Protein AF-A0A9X9A4Y8-F1 (afdb_monomer_lite)

pLDDT: mean 94.68, std 3.43, range [79.44, 98.69]

Foldseek 3Di:
DLVVLVVLVVQLVVCVVVVHHSLVSADPAADEAEDEVQFDQPDDDDPCRVVVSVVVSCVVCVVVVVSLVVSVVRHPNYDYHDYPPDDPLVCCQPPVAPQKDWDQDPVRDTDIDGAEDEDPDPVQVSNVVVVYHYD

Radius of gyration: 18.0 Å; chains: 1; bounding box: 38×40×46 Å

Structure (mmCIF, N/CA/C/O backbone):
data_AF-A0A9X9A4Y8-F1
#
_entry.id   AF-A0A9X9A4Y8-F1
#
loop_
_atom_site.group_PDB
_atom_site.id
_atom_site.type_symbol
_atom_site.label_atom_id
_atom_site.label_alt_id
_atom_site.label_comp_id
_atom_site.label_asym_id
_atom_site.label_entity_id
_atom_site.label_seq_id
_atom_site.pdbx_PDB_ins_code
_atom_site.Cartn_x
_atom_site.Cartn_y
_atom_site.Cartn_z
_atom_site.occupancy
_atom_site.B_iso_or_equiv
_atom_site.auth_seq_id
_atom_site.auth_comp_id
_atom_site.auth_asym_id
_atom_site.auth_atom_id
_atom_site.pdbx_PDB_model_num
ATOM 1 N N . GLY A 1 1 ? 0.422 -7.797 1.173 1.00 82.69 1 GLY A N 1
ATOM 2 C CA . GLY A 1 1 ? -0.917 -7.651 1.783 1.00 82.69 1 GLY A CA 1
ATOM 3 C C . GLY A 1 1 ? -1.888 -8.820 1.616 1.00 82.69 1 GLY A C 1
ATOM 4 O O . GLY A 1 1 ? -2.859 -8.832 2.355 1.00 82.69 1 GLY A O 1
ATOM 5 N N . VAL A 1 2 ? -1.671 -9.816 0.735 1.00 88.81 2 VAL A N 1
ATOM 6 C CA . VAL A 1 2 ? -2.583 -10.988 0.650 1.00 88.81 2 VAL A CA 1
ATOM 7 C C . VAL A 1 2 ? -2.806 -11.674 2.014 1.00 88.81 2 VAL A C 1
ATOM 9 O O . VAL A 1 2 ? -3.968 -11.868 2.357 1.00 88.81 2 VAL A O 1
ATOM 12 N N . PRO A 1 3 ? -1.768 -11.961 2.833 1.00 92.06 3 PRO A N 1
ATOM 13 C CA . PRO A 1 3 ? -1.976 -12.562 4.155 1.00 92.06 3 PRO A CA 1
ATOM 14 C C . PRO A 1 3 ? -2.853 -11.710 5.081 1.00 92.06 3 PRO A C 1
ATOM 16 O O . PRO A 1 3 ? -3.788 -12.231 5.666 1.00 92.06 3 PRO A O 1
ATOM 19 N N . ALA A 1 4 ? -2.646 -10.390 5.119 1.00 91.75 4 ALA A N 1
ATOM 20 C CA . ALA A 1 4 ? -3.450 -9.492 5.951 1.00 91.75 4 ALA A CA 1
ATOM 21 C C . ALA A 1 4 ? -4.946 -9.508 5.573 1.00 91.75 4 ALA A C 1
ATOM 23 O O . ALA A 1 4 ? -5.814 -9.458 6.438 1.00 91.75 4 ALA A O 1
ATOM 24 N N . VAL A 1 5 ? -5.267 -9.623 4.279 1.00 92.88 5 VAL A N 1
ATOM 25 C CA . VAL A 1 5 ? -6.660 -9.757 3.820 1.00 92.88 5 VAL A CA 1
ATOM 26 C C . VAL A 1 5 ? -7.243 -11.124 4.204 1.00 92.88 5 VAL A C 1
ATOM 28 O O . VAL A 1 5 ? -8.412 -11.206 4.583 1.00 92.88 5 VAL A O 1
ATOM 31 N N . VAL A 1 6 ? -6.442 -12.194 4.143 1.00 95.06 6 VAL A N 1
ATOM 32 C CA . VAL A 1 6 ? -6.841 -13.522 4.642 1.00 95.06 6 VAL A CA 1
ATOM 33 C C . VAL A 1 6 ? -7.117 -13.476 6.146 1.00 95.06 6 VAL A C 1
ATOM 35 O O . VAL A 1 6 ? -8.109 -14.053 6.593 1.00 95.06 6 VAL A O 1
ATOM 38 N N . ASP A 1 7 ? -6.306 -12.752 6.916 1.00 95.94 7 ASP A N 1
ATOM 39 C CA . ASP A 1 7 ? -6.507 -12.578 8.355 1.00 95.94 7 ASP A CA 1
ATOM 40 C C . ASP A 1 7 ? -7.815 -11.833 8.644 1.00 95.94 7 ASP A C 1
ATOM 42 O O . ASP A 1 7 ? -8.613 -12.300 9.453 1.00 95.94 7 ASP A O 1
ATOM 46 N N . LEU A 1 8 ? -8.112 -10.742 7.925 1.00 94.50 8 LEU A N 1
ATOM 47 C CA . LEU A 1 8 ? -9.391 -10.029 8.055 1.00 94.50 8 LEU A CA 1
ATOM 48 C C . LEU A 1 8 ? -10.593 -10.923 7.716 1.00 94.50 8 LEU A C 1
ATOM 50 O O . LEU A 1 8 ? -11.585 -10.935 8.446 1.00 94.50 8 LEU A O 1
ATOM 54 N N . ALA A 1 9 ? -10.508 -11.707 6.638 1.00 95.44 9 ALA A N 1
ATOM 55 C CA . ALA A 1 9 ? -11.557 -12.657 6.271 1.00 95.44 9 ALA A CA 1
ATOM 56 C C . ALA A 1 9 ? -11.745 -13.746 7.347 1.00 95.44 9 ALA A C 1
ATOM 58 O O . ALA A 1 9 ? -12.874 -14.115 7.680 1.00 95.44 9 ALA A O 1
ATOM 59 N N . SER A 1 10 ? -10.646 -14.219 7.936 1.00 97.06 10 SER A N 1
ATOM 60 C CA . SER A 1 10 ? -10.657 -15.213 9.015 1.00 97.06 10 SER A CA 1
ATOM 61 C C . SER A 1 10 ? -11.238 -14.640 10.310 1.00 97.06 10 SER A C 1
ATOM 63 O O . SER A 1 10 ? -12.036 -15.303 10.972 1.00 97.06 10 SER A O 1
ATOM 65 N N . LEU A 1 11 ? -10.918 -13.387 10.641 1.00 97.38 11 LEU A N 1
ATOM 66 C CA . LEU A 1 11 ? -11.486 -12.666 11.780 1.00 97.38 11 LEU A CA 1
ATOM 67 C C . LEU A 1 11 ? -12.993 -12.442 11.615 1.00 97.38 11 LEU A C 1
ATOM 69 O O . LEU A 1 11 ? -13.738 -12.654 12.569 1.00 97.38 11 LEU A O 1
ATOM 73 N N . ARG A 1 12 ? -13.469 -12.108 10.406 1.00 97.56 12 ARG A N 1
ATOM 74 C CA . ARG A 1 12 ? -14.912 -12.046 10.103 1.00 97.56 12 ARG A CA 1
ATOM 75 C C . ARG A 1 12 ? -15.608 -13.373 10.376 1.00 97.56 12 ARG A C 1
ATOM 77 O O . ARG A 1 12 ? -16.665 -13.402 11.005 1.00 97.56 12 ARG A O 1
ATOM 84 N N . LYS A 1 13 ? -15.002 -14.479 9.939 1.00 97.31 13 LYS A N 1
ATOM 85 C CA . LYS A 1 13 ? -15.531 -15.822 10.191 1.00 97.31 13 LYS A CA 1
ATOM 86 C C . LYS A 1 13 ? -15.575 -16.139 11.690 1.00 97.31 13 LYS A C 1
ATOM 88 O O . LYS A 1 13 ? -16.616 -16.568 12.177 1.00 97.31 13 LYS A O 1
ATOM 93 N N . ALA A 1 14 ? -14.496 -15.866 12.421 1.00 98.06 14 ALA A N 1
ATOM 94 C CA . ALA A 1 14 ? -14.448 -16.070 13.868 1.00 98.06 14 ALA A CA 1
ATOM 95 C C . ALA A 1 14 ? -15.505 -15.227 14.608 1.00 98.06 14 ALA A C 1
ATOM 97 O O . ALA A 1 14 ? -16.187 -15.739 15.493 1.00 98.06 14 ALA A O 1
ATOM 98 N N . MET A 1 15 ? -15.701 -13.967 14.203 1.00 97.81 15 MET A N 1
ATOM 99 C CA . MET A 1 15 ? -16.731 -13.086 14.763 1.00 97.81 15 MET A CA 1
ATOM 100 C C . MET A 1 15 ? -18.140 -13.665 14.568 1.00 97.81 15 MET A C 1
ATOM 102 O O . MET A 1 15 ? -18.931 -13.683 15.513 1.00 97.81 15 MET A O 1
ATOM 106 N N . ALA A 1 16 ? -18.429 -14.192 13.372 1.00 97.69 16 ALA A N 1
ATOM 107 C CA . ALA A 1 16 ? -19.694 -14.862 13.072 1.00 97.69 16 ALA A CA 1
ATOM 108 C C . ALA A 1 16 ? -19.900 -16.118 13.934 1.00 97.69 16 ALA A C 1
ATOM 110 O O . ALA A 1 16 ? -20.982 -16.325 14.481 1.00 97.69 16 ALA A O 1
ATOM 111 N N . ASP A 1 17 ? -18.862 -16.946 14.080 1.00 98.06 17 ASP A N 1
ATOM 112 C CA . ASP A 1 17 ? -18.920 -18.196 14.853 1.00 98.06 17 ASP A CA 1
ATOM 113 C C . ASP A 1 17 ? -19.156 -17.952 16.349 1.00 98.06 17 ASP A C 1
ATOM 115 O O . ASP A 1 17 ? -19.750 -18.783 17.034 1.00 98.06 17 ASP A O 1
ATOM 119 N N . MET A 1 18 ? -18.751 -16.782 16.845 1.00 97.56 18 MET A N 1
ATOM 120 C CA . MET A 1 18 ? -19.022 -16.322 18.207 1.00 97.56 18 MET A CA 1
ATOM 121 C C . MET A 1 18 ? -20.390 -15.627 18.360 1.00 97.56 18 MET A C 1
ATOM 123 O O . MET A 1 18 ? -20.708 -15.143 19.446 1.00 97.56 18 MET A O 1
ATOM 127 N N . GLY A 1 19 ? -21.209 -15.575 17.302 1.00 97.75 19 GLY A N 1
ATOM 128 C CA . GLY A 1 19 ? -22.536 -14.949 17.305 1.00 97.75 19 GLY A CA 1
ATOM 129 C C . GLY A 1 19 ? -22.516 -13.419 17.237 1.00 97.75 19 GLY A C 1
ATOM 130 O O . GLY A 1 19 ? -23.512 -12.777 17.568 1.00 97.75 19 GLY A O 1
ATOM 131 N N . GLY A 1 20 ? -21.386 -12.829 16.850 1.00 97.50 20 GLY A N 1
ATOM 132 C CA . GLY A 1 20 ? -21.251 -11.393 16.656 1.00 97.50 20 GLY A CA 1
ATOM 133 C C . GLY A 1 20 ? -21.460 -10.947 15.214 1.00 97.50 20 GLY A C 1
ATOM 134 O O . GLY A 1 20 ? -21.728 -11.749 14.324 1.00 97.50 20 GLY A O 1
ATOM 135 N N . ASP A 1 21 ? -21.313 -9.642 15.001 1.00 97.12 21 ASP A N 1
ATOM 136 C CA . ASP A 1 21 ? -21.457 -8.993 13.699 1.00 97.12 21 ASP A CA 1
ATOM 137 C C . ASP A 1 21 ? -20.108 -8.950 12.950 1.00 97.12 21 ASP A C 1
ATOM 139 O O . ASP A 1 21 ? -19.207 -8.226 13.391 1.00 97.12 21 ASP A O 1
ATOM 143 N N . PRO A 1 22 ? -19.936 -9.704 11.845 1.00 96.25 22 PRO A N 1
ATOM 144 C CA . PRO A 1 22 ? -18.693 -9.733 11.076 1.00 96.25 22 PRO A CA 1
ATOM 145 C C . PRO A 1 22 ? -18.343 -8.393 10.434 1.00 96.25 22 PRO A C 1
ATOM 147 O O . PRO A 1 22 ? -17.162 -8.121 10.228 1.00 96.25 22 PRO A O 1
ATOM 150 N N . ASP A 1 23 ? -19.331 -7.545 10.146 1.00 94.31 23 ASP A N 1
ATOM 151 C CA . ASP A 1 23 ? -19.095 -6.275 9.456 1.00 94.31 23 ASP A CA 1
ATOM 152 C C . ASP A 1 23 ? -18.341 -5.278 10.348 1.00 94.31 23 ASP A C 1
ATOM 154 O O . ASP A 1 23 ? -17.681 -4.367 9.850 1.00 94.31 23 ASP A O 1
ATOM 158 N N . LYS A 1 24 ? -18.303 -5.522 11.667 1.00 94.88 24 LYS A N 1
ATOM 159 C CA . LYS A 1 24 ? -17.420 -4.802 12.598 1.00 94.88 24 LYS A CA 1
ATOM 160 C C . LYS A 1 24 ? -15.935 -5.057 12.357 1.00 94.88 24 LYS A C 1
ATOM 162 O O . LYS A 1 24 ? -15.108 -4.275 12.817 1.00 94.88 24 LYS A O 1
ATOM 167 N N . ILE A 1 25 ? -15.574 -6.138 11.667 1.00 96.44 25 ILE A N 1
ATOM 168 C CA . ILE A 1 25 ? -14.196 -6.376 11.241 1.00 96.44 25 ILE A CA 1
ATOM 169 C C . ILE A 1 25 ? -13.994 -5.642 9.915 1.00 96.44 25 ILE A C 1
ATOM 171 O O . ILE A 1 25 ? -14.224 -6.186 8.828 1.00 96.44 25 ILE A O 1
ATOM 175 N N . ASN A 1 26 ? -13.580 -4.383 10.020 1.00 95.12 26 ASN A N 1
ATOM 176 C CA . ASN A 1 26 ? -13.288 -3.509 8.893 1.00 95.12 26 ASN A CA 1
ATOM 177 C C . ASN A 1 26 ? -12.123 -2.561 9.233 1.00 95.12 26 ASN A C 1
ATOM 179 O O . ASN A 1 26 ? -11.978 -2.192 10.398 1.00 95.12 26 ASN A O 1
ATOM 183 N N . PRO A 1 27 ? -11.299 -2.137 8.257 1.00 93.88 27 PRO A N 1
ATOM 184 C CA . PRO A 1 27 ? -10.356 -1.044 8.474 1.00 93.88 27 PRO A CA 1
ATOM 185 C C . PRO A 1 27 ? -11.054 0.243 8.946 1.00 93.88 27 PRO A C 1
ATOM 187 O O . PRO A 1 27 ? -11.961 0.756 8.286 1.00 93.88 27 PRO A O 1
ATOM 190 N N . GLU A 1 28 ? -10.621 0.781 10.087 1.00 91.75 28 GLU A N 1
ATOM 191 C CA . GLU A 1 28 ? -11.123 2.069 10.596 1.00 91.75 28 GLU A CA 1
ATOM 192 C C . GLU A 1 28 ? -10.541 3.264 9.832 1.00 91.75 28 GLU A C 1
ATOM 194 O O . GLU A 1 28 ? -11.187 4.300 9.702 1.00 91.75 28 GLU A O 1
ATOM 199 N N . ILE A 1 29 ? -9.327 3.101 9.305 1.00 90.88 29 ILE A N 1
ATOM 200 C CA . ILE A 1 29 ? -8.613 4.098 8.506 1.00 90.88 29 ILE A CA 1
ATOM 201 C C . ILE A 1 29 ? -8.439 3.603 7.072 1.00 90.88 29 ILE A C 1
ATOM 203 O O . ILE A 1 29 ? -8.548 2.405 6.800 1.00 90.88 29 ILE A O 1
ATOM 207 N N . THR A 1 30 ? -8.133 4.526 6.162 1.00 91.81 30 THR A N 1
ATOM 208 C CA . THR A 1 30 ? -7.802 4.198 4.772 1.00 91.81 30 THR A CA 1
ATOM 209 C C . THR A 1 30 ? -6.609 3.250 4.700 1.00 91.81 30 THR A C 1
ATOM 211 O O . THR A 1 30 ? -5.565 3.496 5.301 1.00 91.81 30 THR A O 1
ATOM 214 N N . VAL A 1 31 ? -6.762 2.176 3.931 1.00 94.88 31 VAL A N 1
ATOM 215 C CA . VAL A 1 31 ? -5.726 1.196 3.620 1.00 94.88 31 VAL A CA 1
ATOM 216 C C . VAL A 1 31 ? -5.528 1.155 2.114 1.00 94.88 31 VAL A C 1
ATOM 218 O O . VAL A 1 31 ? -6.439 0.807 1.361 1.00 94.88 31 VAL A O 1
ATOM 221 N N . ASP A 1 32 ? -4.304 1.451 1.695 1.00 94.94 32 ASP A N 1
ATOM 222 C CA . ASP A 1 32 ? -3.873 1.367 0.308 1.00 94.94 32 ASP A CA 1
ATOM 223 C C . ASP A 1 32 ? -2.984 0.141 0.098 1.00 94.94 32 ASP A C 1
ATOM 225 O O . ASP A 1 32 ? -1.897 0.024 0.662 1.00 94.94 32 ASP A O 1
ATOM 229 N N . LEU A 1 33 ? -3.443 -0.790 -0.737 1.00 94.75 33 LEU A N 1
ATOM 230 C CA . LEU A 1 33 ? -2.670 -1.950 -1.156 1.00 94.75 33 LEU A CA 1
ATOM 231 C C . LEU A 1 33 ? -2.160 -1.753 -2.584 1.00 94.75 33 LEU A C 1
ATOM 233 O O . LEU A 1 33 ? -2.943 -1.783 -3.528 1.00 94.75 33 LEU A O 1
ATOM 237 N N . VAL A 1 34 ? -0.846 -1.647 -2.764 1.00 94.62 34 VAL A N 1
ATOM 238 C CA . VAL A 1 34 ? -0.228 -1.633 -4.097 1.00 94.62 34 VAL A CA 1
ATOM 239 C C . VAL A 1 34 ? 0.244 -3.034 -4.478 1.00 94.62 34 VAL A C 1
ATOM 241 O O . VAL A 1 34 ? 0.879 -3.723 -3.681 1.00 94.62 34 VAL A O 1
ATOM 244 N N . ILE A 1 35 ? -0.105 -3.476 -5.687 1.00 92.75 35 ILE A N 1
ATOM 245 C CA . ILE A 1 35 ? 0.325 -4.762 -6.242 1.00 92.75 35 ILE A CA 1
ATOM 246 C C . ILE A 1 35 ? 1.558 -4.534 -7.123 1.00 92.75 35 ILE A C 1
ATOM 248 O O . ILE A 1 35 ? 1.440 -4.124 -8.273 1.00 92.75 35 ILE A O 1
ATOM 252 N N . ASP A 1 36 ? 2.738 -4.823 -6.590 1.00 92.12 36 ASP A N 1
ATOM 253 C CA . ASP A 1 36 ? 4.026 -4.551 -7.245 1.00 92.12 36 ASP A CA 1
ATOM 254 C C . ASP A 1 36 ? 5.040 -5.707 -7.150 1.00 92.12 36 ASP A C 1
ATOM 256 O O . ASP A 1 36 ? 5.908 -5.836 -8.007 1.00 92.12 36 ASP A O 1
ATOM 260 N N . HIS A 1 37 ? 4.899 -6.603 -6.170 1.00 90.56 37 HIS A N 1
ATOM 261 C CA . HIS A 1 37 ? 5.799 -7.746 -5.932 1.00 90.56 37 HIS A CA 1
ATOM 262 C C . HIS A 1 37 ? 5.451 -9.012 -6.733 1.00 90.56 37 HIS A C 1
ATOM 264 O O . HIS A 1 37 ? 5.827 -10.123 -6.354 1.00 90.56 37 HIS A O 1
ATOM 270 N N . SER A 1 38 ? 4.660 -8.879 -7.791 1.00 87.19 38 SER A N 1
ATOM 271 C CA . SER A 1 38 ? 4.085 -10.026 -8.493 1.00 87.19 38 SER A CA 1
ATOM 272 C C . SER A 1 38 ? 4.705 -10.220 -9.878 1.00 87.19 38 SER A C 1
ATOM 274 O O . SER A 1 38 ? 5.147 -11.329 -10.184 1.00 87.19 38 SER A O 1
ATOM 276 N N . VAL A 1 39 ? 4.851 -9.126 -10.639 1.00 90.25 39 VAL A N 1
ATOM 277 C CA . VAL A 1 39 ? 5.440 -9.095 -11.988 1.00 90.25 39 VAL A CA 1
ATOM 278 C C . VAL A 1 39 ? 6.875 -9.630 -11.986 1.00 90.25 39 VAL A C 1
ATOM 280 O O . VAL A 1 39 ? 7.717 -9.210 -11.193 1.00 90.25 39 VAL A O 1
ATOM 283 N N . GLN A 1 40 ? 7.177 -10.511 -12.940 1.00 93.62 40 GLN A N 1
ATOM 284 C CA . GLN A 1 40 ? 8.515 -11.057 -13.179 1.00 93.62 40 GLN A CA 1
ATOM 285 C C . GLN A 1 40 ? 9.045 -10.636 -14.552 1.00 93.62 40 GLN A C 1
ATOM 287 O O . GLN A 1 40 ? 8.287 -10.313 -15.467 1.00 93.62 40 GLN A O 1
ATOM 292 N N . VAL A 1 41 ? 10.370 -10.642 -14.704 1.00 94.88 41 VAL A N 1
ATOM 293 C CA . VAL A 1 41 ? 11.034 -10.338 -15.977 1.00 94.88 41 VAL A CA 1
ATOM 294 C C . VAL A 1 41 ? 11.276 -11.639 -16.747 1.00 94.88 41 VAL A C 1
ATOM 296 O O . VAL A 1 41 ? 12.388 -12.160 -16.769 1.00 94.88 41 VAL A O 1
ATOM 299 N N . ASP A 1 42 ? 10.229 -12.184 -17.371 1.00 96.56 42 ASP A N 1
ATOM 300 C CA . ASP A 1 42 ? 10.332 -13.378 -18.227 1.00 96.56 42 ASP A CA 1
ATOM 301 C C . ASP A 1 42 ? 10.881 -13.049 -19.628 1.00 96.56 42 ASP A C 1
ATOM 303 O O . ASP A 1 42 ? 11.541 -13.869 -20.268 1.00 96.56 42 ASP A O 1
ATOM 307 N N . ARG A 1 43 ? 10.625 -11.829 -20.111 1.00 96.88 43 ARG A N 1
ATOM 308 C CA . ARG A 1 43 ? 11.166 -11.266 -21.352 1.00 96.88 43 ARG A CA 1
ATOM 309 C C . ARG A 1 43 ? 11.722 -9.867 -21.098 1.00 96.88 43 ARG A C 1
ATOM 311 O O . ARG A 1 43 ? 11.131 -9.076 -20.368 1.00 96.88 43 ARG A O 1
ATOM 318 N N . ALA A 1 44 ? 12.843 -9.547 -21.741 1.00 97.19 44 ALA A N 1
ATOM 319 C CA . ALA A 1 44 ? 13.493 -8.239 -21.678 1.00 97.19 44 ALA A CA 1
ATOM 320 C C . ALA A 1 44 ? 14.042 -7.826 -23.055 1.00 97.19 44 ALA A C 1
ATOM 322 O O . ALA A 1 44 ? 14.200 -8.663 -23.943 1.00 97.19 44 ALA A O 1
ATOM 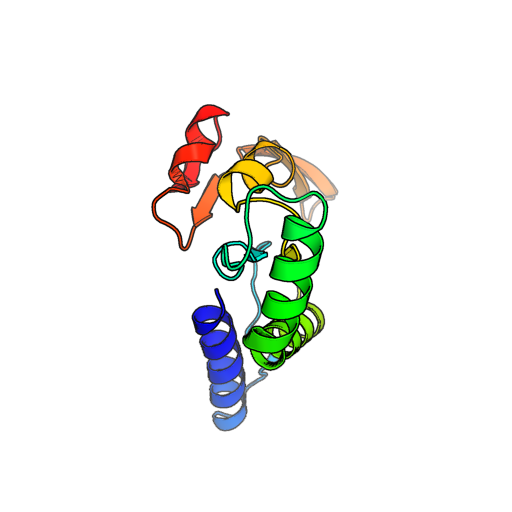323 N N . GLY A 1 45 ? 14.327 -6.532 -23.237 1.00 97.12 45 GLY A N 1
ATOM 324 C CA . GLY A 1 45 ? 15.041 -6.013 -24.415 1.00 97.12 45 GLY A CA 1
ATOM 325 C C . GLY A 1 45 ? 14.270 -6.043 -25.742 1.00 97.12 45 GLY A C 1
ATOM 326 O O . GLY A 1 45 ? 14.873 -5.871 -26.796 1.00 97.12 45 GLY A O 1
ATOM 327 N N . THR A 1 46 ? 12.956 -6.261 -25.712 1.00 97.00 46 THR A N 1
ATOM 328 C CA . THR A 1 46 ? 12.080 -6.311 -26.894 1.00 97.00 46 THR A CA 1
ATOM 329 C C . THR A 1 46 ? 10.883 -5.384 -26.705 1.00 97.00 46 THR A C 1
ATOM 331 O O . THR A 1 46 ? 10.479 -5.110 -25.574 1.00 97.00 46 THR A O 1
ATOM 334 N N . ALA A 1 47 ? 10.318 -4.879 -27.805 1.00 97.12 47 ALA A N 1
ATOM 335 C CA . ALA A 1 47 ? 9.213 -3.918 -27.757 1.00 97.12 47 ALA A CA 1
ATOM 336 C C . ALA A 1 47 ? 7.943 -4.493 -27.098 1.00 97.12 47 ALA A C 1
ATOM 338 O O . ALA A 1 47 ? 7.156 -3.751 -26.519 1.00 97.12 47 ALA A O 1
ATOM 339 N N . ASP A 1 48 ? 7.758 -5.811 -27.153 1.00 97.06 48 ASP A N 1
ATOM 340 C CA . ASP A 1 48 ? 6.623 -6.536 -26.581 1.00 97.06 48 ASP A CA 1
ATOM 341 C C . ASP A 1 48 ? 6.892 -7.096 -25.172 1.00 97.06 48 ASP A C 1
ATOM 343 O O . ASP A 1 48 ? 6.005 -7.717 -24.586 1.00 97.06 48 ASP A O 1
ATOM 347 N N . ALA A 1 49 ? 8.081 -6.866 -24.595 1.00 96.62 49 ALA A N 1
ATOM 348 C CA . ALA A 1 49 ? 8.481 -7.430 -23.303 1.00 96.62 49 ALA A CA 1
ATOM 349 C C . ALA A 1 49 ? 7.494 -7.108 -22.169 1.00 96.62 49 ALA A C 1
ATOM 351 O O . ALA A 1 49 ? 7.107 -8.004 -21.422 1.00 96.62 49 ALA A O 1
ATOM 352 N N . LEU A 1 50 ? 7.049 -5.849 -22.066 1.00 93.31 50 LEU A N 1
ATOM 353 C CA . LEU A 1 50 ? 6.093 -5.431 -21.038 1.00 93.31 50 LEU A CA 1
ATOM 354 C C . LEU A 1 50 ? 4.763 -6.179 -21.178 1.00 93.31 50 LEU A C 1
ATOM 356 O O . LEU A 1 50 ? 4.285 -6.766 -20.213 1.00 93.31 50 LEU A O 1
ATOM 360 N N . ALA A 1 51 ? 4.185 -6.192 -22.382 1.00 94.56 51 ALA A N 1
ATOM 361 C CA . ALA A 1 51 ? 2.910 -6.858 -22.634 1.00 94.56 51 ALA A CA 1
ATOM 362 C C . ALA A 1 51 ? 2.994 -8.367 -22.352 1.00 94.56 51 ALA A C 1
ATOM 364 O O . ALA A 1 51 ? 2.094 -8.927 -21.730 1.00 94.56 51 ALA A O 1
ATOM 365 N N . PHE A 1 52 ? 4.097 -9.007 -22.753 1.00 96.38 52 PHE A N 1
ATOM 366 C CA . PHE A 1 52 ? 4.342 -10.424 -22.496 1.00 96.38 52 PHE A CA 1
ATOM 367 C C . PHE A 1 52 ? 4.426 -10.739 -20.996 1.00 96.38 52 PHE A C 1
ATOM 369 O O . PHE A 1 52 ? 3.736 -11.640 -20.519 1.00 96.38 52 PHE A O 1
ATOM 376 N N . ASN A 1 53 ? 5.238 -9.986 -20.247 1.00 95.69 53 ASN A N 1
ATOM 377 C CA . ASN A 1 53 ? 5.396 -10.190 -18.805 1.00 95.69 53 ASN A CA 1
ATOM 378 C C . ASN A 1 53 ? 4.074 -9.954 -18.066 1.00 95.69 53 ASN A C 1
ATOM 380 O O . ASN A 1 53 ? 3.747 -10.695 -17.145 1.00 95.69 53 ASN A O 1
ATOM 384 N N . MET A 1 54 ? 3.279 -8.975 -18.507 1.00 92.88 54 MET A N 1
ATOM 385 C CA . MET A 1 54 ? 1.974 -8.685 -17.917 1.00 92.88 54 MET A CA 1
ATOM 386 C C . MET A 1 54 ? 0.934 -9.773 -18.174 1.00 92.88 54 MET A C 1
ATOM 388 O O . MET A 1 54 ? 0.229 -10.164 -17.247 1.00 92.88 54 MET A O 1
ATOM 392 N N . ASP A 1 55 ? 0.838 -10.297 -19.396 1.00 94.06 55 ASP A N 1
ATOM 393 C CA . ASP A 1 55 ? -0.069 -11.412 -19.696 1.00 94.06 55 ASP A CA 1
ATOM 394 C C . ASP A 1 55 ? 0.270 -12.648 -18.848 1.00 94.06 55 ASP A C 1
ATOM 396 O O . ASP A 1 55 ? -0.610 -13.295 -18.273 1.00 94.06 55 ASP A O 1
ATOM 400 N N . LEU A 1 56 ? 1.562 -12.948 -18.709 1.00 95.25 56 LEU A N 1
ATOM 401 C CA . LEU A 1 56 ? 2.022 -14.076 -17.910 1.00 95.25 56 LEU A CA 1
ATOM 402 C C . LEU A 1 56 ? 1.802 -13.856 -16.408 1.00 95.25 56 LEU A C 1
ATOM 404 O O . LEU A 1 56 ? 1.424 -14.788 -15.697 1.00 95.25 56 LEU A O 1
ATOM 408 N N . GLU A 1 57 ? 1.975 -12.623 -15.941 1.00 93.75 57 GLU A N 1
ATOM 409 C CA . GLU A 1 57 ? 1.692 -12.213 -14.573 1.00 93.75 57 GLU A CA 1
ATOM 410 C C . GLU A 1 57 ? 0.220 -12.430 -14.198 1.00 93.75 57 GLU A C 1
ATOM 412 O O . GLU A 1 57 ? -0.084 -13.083 -13.195 1.00 93.75 57 GLU A O 1
ATOM 417 N N . PHE A 1 58 ? -0.704 -11.965 -15.043 1.00 91.31 58 PHE A N 1
ATOM 418 C CA . PHE A 1 58 ? -2.138 -12.176 -14.837 1.00 91.31 58 PHE A CA 1
ATOM 419 C C . PHE A 1 58 ? -2.511 -13.659 -14.820 1.00 91.31 58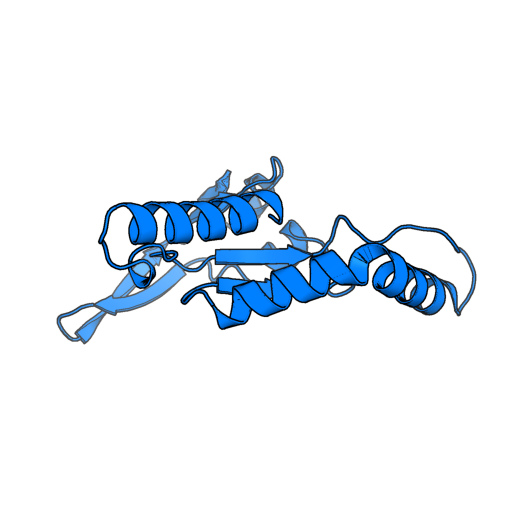 PHE A C 1
ATOM 421 O O . PHE A 1 58 ? -3.299 -14.076 -13.971 1.00 91.31 58 PHE A O 1
ATOM 428 N N . LYS A 1 59 ? -1.919 -14.471 -15.704 1.00 93.88 59 LYS A N 1
ATOM 429 C CA . LYS A 1 59 ? -2.145 -15.926 -15.729 1.00 93.88 59 LYS A CA 1
ATOM 430 C C . LYS A 1 59 ? -1.647 -16.620 -14.461 1.00 93.88 59 LYS A C 1
ATOM 432 O O . LYS A 1 59 ? -2.300 -17.539 -13.977 1.00 93.88 59 LYS A O 1
ATOM 437 N N . ARG A 1 60 ? -0.500 -16.203 -13.918 1.00 95.19 60 ARG A N 1
ATOM 438 C CA . ARG A 1 60 ? 0.111 -16.818 -12.725 1.00 95.19 60 ARG A CA 1
ATOM 439 C C . ARG A 1 60 ? -0.581 -16.423 -11.423 1.00 95.19 60 ARG A C 1
ATOM 441 O O . ARG A 1 60 ? -0.622 -17.228 -10.497 1.00 95.19 60 ARG A O 1
ATOM 448 N N . ASN A 1 61 ? -1.106 -15.202 -11.341 1.00 94.19 61 ASN A N 1
ATOM 449 C CA . ASN A 1 61 ? -1.637 -14.630 -10.102 1.00 94.19 61 ASN A CA 1
ATOM 450 C C . ASN A 1 61 ? -3.160 -14.396 -10.133 1.00 94.19 61 ASN A C 1
ATOM 452 O O . ASN A 1 61 ? -3.687 -13.678 -9.283 1.00 94.19 61 ASN A O 1
ATOM 456 N N . GLU A 1 62 ? -3.883 -15.035 -11.061 1.00 92.44 62 GLU A N 1
ATOM 457 C CA . GLU A 1 62 ? -5.328 -14.850 -11.259 1.00 92.44 62 GLU A CA 1
ATOM 458 C C . GLU A 1 62 ? -6.140 -15.002 -9.960 1.00 92.44 62 GLU A C 1
ATOM 460 O O . GLU A 1 62 ? -6.964 -14.146 -9.633 1.00 92.44 62 GLU A O 1
ATOM 465 N N . GLU A 1 63 ? -5.895 -16.066 -9.188 1.00 94.31 63 GLU A N 1
ATOM 466 C CA . GLU A 1 63 ? -6.598 -16.322 -7.924 1.00 94.31 63 GLU A CA 1
ATOM 467 C C . GLU A 1 63 ? -6.350 -15.207 -6.901 1.00 94.31 63 GLU A C 1
ATOM 469 O O . GLU A 1 63 ? -7.288 -14.700 -6.284 1.00 94.31 63 GLU A O 1
ATOM 474 N N . ARG A 1 64 ? -5.095 -14.760 -6.774 1.00 92.81 64 ARG A N 1
ATOM 475 C CA . ARG A 1 64 ? -4.725 -13.669 -5.866 1.00 92.81 64 ARG A CA 1
ATOM 476 C C . ARG A 1 64 ? -5.415 -12.369 -6.268 1.00 92.81 64 ARG A C 1
ATOM 478 O O . ARG A 1 64 ? -5.911 -11.659 -5.402 1.00 92.81 64 ARG A O 1
ATOM 485 N N . 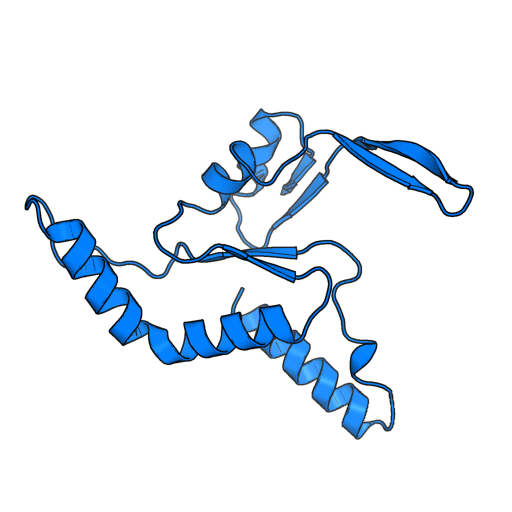TYR A 1 65 ? -5.505 -12.070 -7.561 1.00 91.62 65 TYR A N 1
ATOM 486 C CA . TYR A 1 65 ? -6.178 -10.864 -8.050 1.00 91.62 65 TYR A CA 1
ATOM 487 C C . TYR A 1 65 ? -7.689 -10.918 -7.874 1.00 91.62 65 TYR A C 1
ATOM 489 O O . TYR A 1 65 ? -8.286 -9.925 -7.459 1.00 91.62 65 TYR A O 1
ATOM 497 N N . LYS A 1 66 ? -8.309 -12.082 -8.088 1.00 92.94 66 LYS A N 1
ATOM 498 C CA . LYS A 1 66 ? -9.720 -12.300 -7.747 1.00 92.94 66 LYS A CA 1
ATOM 499 C C . LYS A 1 66 ? -9.968 -12.080 -6.255 1.00 92.94 66 LYS A C 1
ATOM 501 O O . LYS A 1 66 ? -10.924 -11.394 -5.900 1.00 92.94 66 LYS A O 1
ATOM 506 N N . PHE A 1 67 ? -9.088 -12.592 -5.396 1.00 94.06 67 PHE A N 1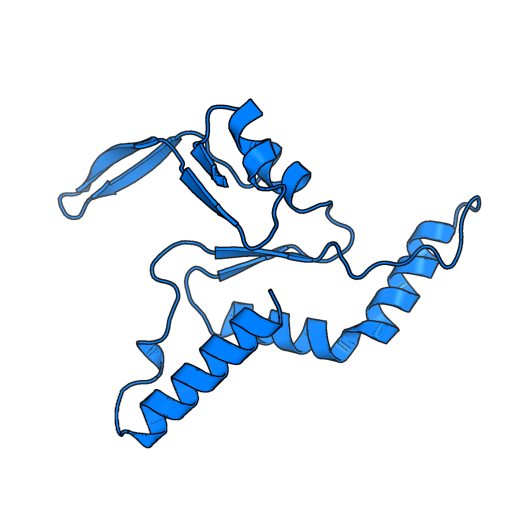
ATOM 507 C CA . PHE A 1 67 ? -9.193 -12.428 -3.948 1.00 94.06 67 PHE A CA 1
ATOM 508 C C . PHE A 1 67 ? -9.031 -10.967 -3.499 1.00 94.06 67 PHE A C 1
ATOM 510 O O . PHE A 1 67 ? -9.848 -10.463 -2.733 1.00 94.06 67 PHE A O 1
ATOM 517 N N . LEU A 1 68 ? -8.041 -10.243 -4.026 1.00 92.44 68 LEU A N 1
ATOM 518 C CA . LEU A 1 68 ? -7.853 -8.819 -3.721 1.00 92.44 68 LEU A CA 1
ATOM 519 C C . LEU A 1 68 ? -8.990 -7.948 -4.282 1.00 92.44 68 LEU A C 1
ATOM 521 O O . LEU A 1 68 ? -9.429 -7.006 -3.627 1.00 92.44 68 LEU A O 1
ATOM 525 N N . SER A 1 69 ? -9.529 -8.296 -5.456 1.00 91.88 69 SER A N 1
ATOM 526 C CA . SER A 1 69 ? -10.707 -7.628 -6.024 1.00 91.88 69 SER A CA 1
ATOM 527 C C . SER A 1 69 ? -11.965 -7.862 -5.184 1.00 91.88 69 SER A C 1
ATOM 529 O O . SER A 1 69 ? -12.776 -6.950 -5.022 1.00 91.88 69 SER A O 1
ATOM 531 N N . TRP A 1 70 ? -12.134 -9.067 -4.630 1.00 94.62 70 TRP A N 1
ATOM 532 C CA . TRP A 1 70 ? -13.185 -9.347 -3.653 1.00 94.62 70 TRP A CA 1
ATOM 533 C C . TRP A 1 70 ? -13.009 -8.492 -2.394 1.00 94.62 70 TRP A C 1
ATOM 535 O O . TRP A 1 70 ? -13.977 -7.878 -1.949 1.00 94.62 70 TRP A O 1
ATOM 545 N N . ALA A 1 71 ? -11.787 -8.387 -1.866 1.00 93.38 71 ALA A N 1
ATOM 546 C CA . ALA A 1 71 ? -11.503 -7.611 -0.662 1.00 93.38 71 ALA A CA 1
ATOM 547 C C . ALA A 1 71 ? -11.863 -6.131 -0.830 1.00 93.38 71 ALA A C 1
ATOM 549 O O . ALA A 1 71 ? -12.559 -5.574 0.012 1.00 93.38 71 ALA A O 1
ATOM 550 N N . GLN A 1 72 ? -11.506 -5.528 -1.966 1.00 92.12 72 GLN A N 1
ATOM 551 C CA . GLN A 1 72 ? -11.857 -4.139 -2.271 1.00 92.12 72 GLN A CA 1
ATOM 552 C C . GLN A 1 72 ? -13.367 -3.876 -2.339 1.00 92.12 72 GLN A C 1
ATOM 554 O O . GLN A 1 72 ? -13.803 -2.750 -2.139 1.00 92.12 72 GLN A O 1
ATOM 559 N N . LYS A 1 73 ? -14.180 -4.902 -2.611 1.00 93.38 73 LYS A N 1
ATOM 560 C CA . LYS A 1 73 ? -15.648 -4.803 -2.585 1.00 93.38 73 LYS A CA 1
ATOM 561 C C . LYS A 1 73 ? -16.250 -5.142 -1.222 1.00 93.38 73 LYS A C 1
ATOM 563 O O . LYS A 1 73 ? -17.436 -4.910 -1.025 1.00 93.38 73 LYS A O 1
ATOM 568 N N . SER A 1 74 ? -15.468 -5.758 -0.338 1.00 93.75 74 SER A N 1
ATOM 569 C CA . SER A 1 74 ? -15.946 -6.345 0.919 1.00 93.75 74 SER A CA 1
ATOM 570 C C . SER A 1 74 ? -15.562 -5.530 2.149 1.00 93.75 74 SER A C 1
ATOM 572 O O . SER A 1 74 ? -16.182 -5.713 3.197 1.00 93.75 74 SER A O 1
ATOM 574 N N . PHE A 1 75 ? -14.544 -4.675 2.044 1.00 94.12 75 PHE A N 1
ATOM 575 C CA . PHE A 1 75 ? -14.077 -3.811 3.122 1.00 94.12 75 PHE A CA 1
ATOM 576 C C . PHE A 1 75 ? -14.222 -2.341 2.730 1.00 94.12 75 PHE A C 1
ATOM 578 O O . PHE A 1 75 ? -13.782 -1.939 1.651 1.00 94.12 75 PHE A O 1
ATOM 585 N N . ASP A 1 76 ? -14.783 -1.540 3.631 1.00 94.00 76 ASP A N 1
ATOM 586 C CA . ASP A 1 76 ? -14.750 -0.085 3.514 1.00 94.00 76 ASP A CA 1
ATOM 587 C C . ASP A 1 76 ? -13.336 0.426 3.805 1.00 94.00 76 ASP A C 1
ATOM 589 O O . ASP A 1 76 ? -12.543 -0.246 4.470 1.00 94.00 76 ASP A O 1
ATOM 593 N N . ASN A 1 77 ? -13.019 1.626 3.316 1.00 92.00 77 ASN A N 1
ATOM 594 C CA . ASN A 1 77 ? -11.704 2.260 3.462 1.00 92.00 77 ASN A CA 1
ATOM 595 C C . ASN A 1 77 ? -10.540 1.460 2.850 1.00 92.00 77 ASN A C 1
ATOM 597 O O . ASN A 1 77 ? -9.383 1.774 3.104 1.00 92.00 77 ASN A O 1
ATOM 601 N N . TYR A 1 78 ? -10.811 0.452 2.021 1.00 93.31 78 TYR A N 1
ATOM 602 C CA . TYR A 1 78 ? -9.783 -0.344 1.363 1.00 93.31 78 TYR A CA 1
ATOM 603 C C . TYR A 1 78 ? -9.706 -0.024 -0.130 1.00 93.31 78 TYR A C 1
ATOM 605 O O . TYR A 1 78 ? -10.685 -0.159 -0.868 1.00 93.31 78 TYR A O 1
ATOM 613 N N . ARG A 1 79 ? -8.515 0.335 -0.610 1.00 91.75 79 ARG A N 1
ATOM 614 C CA . ARG A 1 79 ? -8.229 0.547 -2.032 1.00 91.75 79 ARG A CA 1
ATOM 615 C C . ARG A 1 79 ? -7.081 -0.357 -2.463 1.00 91.75 79 ARG A C 1
ATOM 617 O O . ARG A 1 79 ? -6.060 -0.439 -1.789 1.00 91.75 79 ARG A O 1
ATOM 624 N N . ALA A 1 80 ? -7.228 -0.999 -3.621 1.00 90.81 80 ALA A N 1
ATOM 625 C CA . ALA A 1 80 ? -6.136 -1.719 -4.265 1.00 90.81 80 ALA A CA 1
ATOM 626 C C . ALA A 1 80 ? -5.689 -0.990 -5.540 1.00 90.81 80 ALA A C 1
ATOM 628 O O . ALA A 1 80 ? -6.509 -0.656 -6.397 1.00 90.81 80 ALA A O 1
ATOM 629 N N . VAL A 1 81 ? -4.383 -0.761 -5.668 1.00 89.31 81 VAL A N 1
ATOM 630 C CA . VAL A 1 81 ? -3.734 -0.269 -6.885 1.00 89.31 81 VAL A CA 1
ATOM 631 C C . VAL A 1 81 ? -3.301 -1.484 -7.717 1.00 89.31 81 VAL A C 1
ATOM 633 O O . VAL A 1 81 ? -2.572 -2.340 -7.202 1.00 89.31 81 VAL A O 1
ATOM 636 N N . PRO A 1 82 ? -3.756 -1.602 -8.979 1.00 85.44 82 PRO A N 1
ATOM 637 C CA . PRO A 1 82 ? -3.524 -2.788 -9.799 1.00 85.44 82 PRO A CA 1
ATOM 638 C C . PRO A 1 82 ? -2.051 -2.933 -10.226 1.00 85.44 82 PRO A C 1
ATOM 640 O O . PRO A 1 82 ? -1.301 -1.949 -10.208 1.00 85.44 82 PRO A O 1
ATOM 643 N N . PRO A 1 83 ? -1.634 -4.139 -10.665 1.00 83.44 83 PRO A N 1
ATOM 644 C CA . PRO A 1 83 ? -0.280 -4.366 -11.166 1.00 83.44 83 PRO A CA 1
ATOM 645 C C . PRO A 1 83 ? 0.040 -3.492 -12.386 1.00 83.44 83 PRO A C 1
ATOM 647 O O . PRO A 1 83 ? -0.858 -3.041 -13.096 1.00 83.44 83 PRO A O 1
ATOM 650 N N . ALA A 1 84 ? 1.336 -3.270 -12.627 1.00 79.44 84 ALA A N 1
ATOM 651 C CA . ALA A 1 84 ? 1.887 -2.370 -13.655 1.00 79.44 84 ALA A CA 1
ATOM 652 C C . ALA A 1 84 ? 1.554 -0.877 -13.518 1.00 79.44 84 ALA A C 1
ATOM 654 O O . ALA A 1 84 ? 1.841 -0.109 -14.433 1.00 79.44 84 ALA A O 1
ATOM 655 N N . THR A 1 85 ? 1.010 -0.448 -12.379 1.00 83.56 85 THR A N 1
ATOM 656 C CA . THR A 1 85 ? 0.824 0.984 -12.096 1.00 83.56 85 THR A CA 1
ATOM 657 C C . THR A 1 85 ? 2.105 1.627 -11.553 1.00 83.56 85 THR A C 1
ATOM 659 O O . THR A 1 85 ? 2.385 2.783 -11.848 1.00 83.56 85 THR A O 1
ATOM 662 N N . GLY A 1 86 ? 2.901 0.881 -10.782 1.00 89.00 86 GLY A N 1
ATOM 663 C CA . GLY A 1 86 ? 4.137 1.361 -10.165 1.00 89.00 86 GLY A CA 1
ATOM 664 C C . GLY A 1 86 ? 4.549 0.496 -8.974 1.00 89.00 86 GLY A C 1
ATOM 665 O O . GLY A 1 86 ? 3.937 -0.538 -8.718 1.00 89.00 86 GLY A O 1
ATOM 666 N N . ILE A 1 87 ? 5.585 0.931 -8.257 1.00 94.25 87 ILE A N 1
ATOM 667 C CA . ILE A 1 87 ? 6.070 0.306 -7.015 1.00 94.25 87 ILE A CA 1
ATOM 668 C C . ILE A 1 87 ?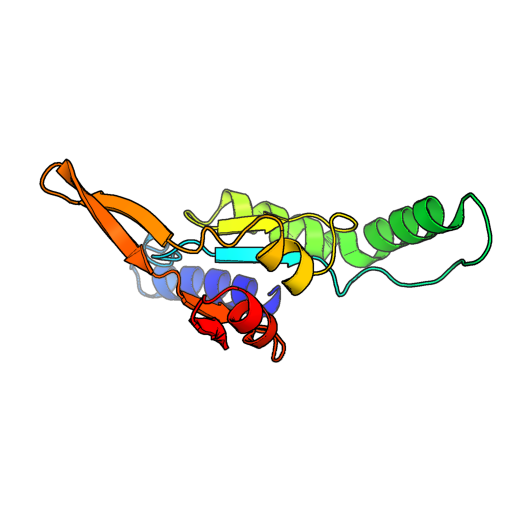 5.495 1.080 -5.826 1.00 94.25 87 ILE A C 1
ATOM 670 O O . ILE A 1 87 ? 5.403 2.307 -5.890 1.00 94.25 87 ILE A O 1
ATOM 674 N N . VA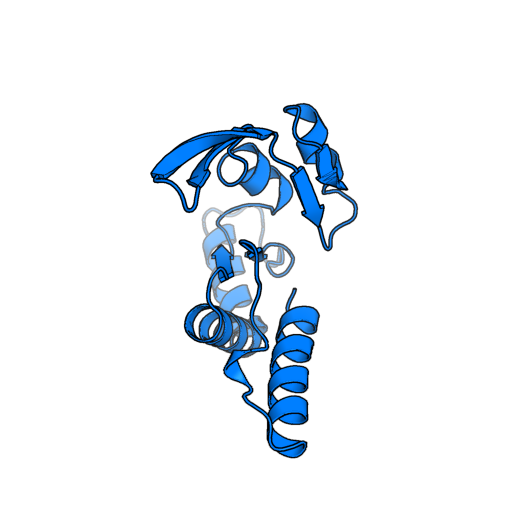L A 1 88 ? 5.131 0.384 -4.745 1.00 96.75 88 VAL A N 1
ATOM 675 C CA . VAL A 1 88 ? 4.370 0.917 -3.604 1.00 96.75 88 VAL A CA 1
ATOM 676 C C . VAL A 1 88 ? 4.881 2.266 -3.101 1.00 96.75 88 VAL A C 1
ATOM 678 O O . VAL A 1 88 ? 4.094 3.197 -2.967 1.00 96.75 88 VAL A O 1
ATOM 681 N N . HIS A 1 89 ? 6.191 2.420 -2.907 1.00 97.69 89 HIS A N 1
ATOM 682 C CA . HIS A 1 89 ? 6.760 3.646 -2.335 1.00 97.69 89 HIS A CA 1
ATOM 683 C C . HIS A 1 89 ? 6.811 4.810 -3.324 1.00 97.69 89 HIS A C 1
ATOM 685 O O . HIS A 1 89 ? 6.618 5.955 -2.925 1.00 97.69 89 HIS A O 1
ATOM 691 N N . GLN A 1 90 ? 6.998 4.532 -4.617 1.00 97.06 90 GLN A N 1
ATOM 692 C CA . GLN A 1 90 ? 6.927 5.561 -5.655 1.00 97.06 90 GLN A CA 1
ATOM 693 C C . GLN A 1 90 ? 5.484 6.044 -5.838 1.00 97.06 90 GLN A C 1
ATOM 695 O O . GLN A 1 90 ? 5.232 7.244 -5.844 1.00 97.06 90 GLN A O 1
ATOM 700 N N . VAL A 1 91 ? 4.525 5.115 -5.903 1.00 96.62 91 VAL A N 1
ATOM 701 C CA . VAL A 1 91 ? 3.094 5.447 -5.969 1.00 96.62 91 VAL A CA 1
ATOM 702 C C . VAL A 1 91 ? 2.658 6.214 -4.716 1.00 96.62 91 VAL A C 1
ATOM 704 O O . VAL A 1 91 ? 1.864 7.148 -4.813 1.00 96.62 91 VAL A O 1
ATOM 707 N N . ASN A 1 92 ? 3.206 5.874 -3.546 1.00 97.38 92 ASN A N 1
ATOM 708 C CA . ASN A 1 92 ? 2.933 6.602 -2.312 1.00 97.38 92 ASN A CA 1
ATOM 709 C C . ASN A 1 92 ? 3.388 8.067 -2.398 1.00 97.38 92 ASN A C 1
ATOM 711 O O . ASN A 1 92 ? 2.585 8.968 -2.175 1.00 97.38 92 ASN A O 1
ATOM 715 N N . LEU A 1 93 ? 4.640 8.295 -2.805 1.00 97.56 93 LEU A N 1
ATOM 716 C CA . LEU A 1 93 ? 5.215 9.633 -2.973 1.00 97.56 93 LEU A CA 1
ATOM 717 C C . LEU A 1 93 ? 4.490 10.481 -4.025 1.00 97.56 93 LEU A C 1
ATOM 719 O O . LEU A 1 93 ? 4.327 11.682 -3.837 1.00 97.56 93 LEU A O 1
ATOM 723 N N . GLU A 1 94 ? 4.110 9.877 -5.150 1.00 96.62 94 GLU A N 1
ATOM 724 C CA . GLU A 1 94 ? 3.593 10.610 -6.310 1.00 96.62 94 GLU A CA 1
ATOM 725 C C . GLU A 1 94 ? 2.069 10.791 -6.289 1.00 96.62 94 GLU A C 1
ATOM 727 O O . GLU A 1 94 ? 1.556 11.675 -6.978 1.00 96.62 94 GLU A O 1
ATOM 732 N N . TYR A 1 95 ? 1.335 9.954 -5.545 1.00 95.06 95 TYR A N 1
ATOM 733 C CA . TYR A 1 95 ? -0.123 9.894 -5.664 1.00 95.06 95 TYR A CA 1
ATOM 734 C C . TYR A 1 95 ? -0.892 9.680 -4.356 1.00 95.06 95 TYR A C 1
ATOM 736 O O . TYR A 1 95 ? -1.949 10.288 -4.188 1.00 95.06 95 TYR A O 1
ATOM 744 N N . LEU A 1 96 ? -0.437 8.802 -3.454 1.00 95.69 96 LEU A N 1
ATOM 745 C CA . LEU A 1 96 ? -1.256 8.418 -2.291 1.00 95.69 96 LEU A CA 1
ATOM 746 C C . LEU A 1 96 ? -1.124 9.392 -1.117 1.00 95.69 96 LEU A C 1
ATOM 748 O O . LEU A 1 96 ? -2.134 9.664 -0.472 1.00 95.69 96 LEU A O 1
ATOM 752 N N . ALA A 1 97 ? 0.077 9.907 -0.843 1.00 96.81 97 ALA A N 1
ATOM 753 C CA . ALA A 1 97 ? 0.346 10.718 0.341 1.00 96.81 97 ALA A CA 1
ATOM 754 C C . ALA A 1 97 ? -0.117 12.179 0.168 1.00 96.81 97 ALA A C 1
ATOM 756 O O . ALA A 1 97 ? 0.472 12.921 -0.625 1.00 96.81 97 ALA A O 1
ATOM 757 N N . PRO A 1 98 ? -1.125 12.652 0.927 1.00 95.38 98 PRO A N 1
ATOM 758 C CA . PRO A 1 98 ? -1.571 14.042 0.854 1.00 95.38 98 PRO A CA 1
ATOM 759 C C . PRO A 1 98 ? -0.636 15.026 1.571 1.00 95.38 98 PRO A C 1
ATOM 761 O O . PRO A 1 98 ? -0.820 16.235 1.431 1.00 95.38 98 PRO A O 1
ATOM 764 N N . VAL A 1 99 ? 0.336 14.543 2.359 1.00 97.81 99 VAL A N 1
ATOM 765 C CA . VAL A 1 99 ? 1.203 15.311 3.281 1.00 97.81 99 VAL A CA 1
ATOM 766 C C . VAL A 1 99 ? 0.449 15.949 4.455 1.00 97.81 99 VAL A C 1
ATOM 768 O O . VAL A 1 99 ? 0.894 15.867 5.598 1.00 97.81 99 VAL A O 1
ATOM 771 N N . VAL A 1 100 ? -0.713 16.548 4.201 1.00 97.50 100 VAL A N 1
ATOM 772 C CA . VAL A 1 100 ? -1.636 17.085 5.202 1.00 97.50 100 VAL A CA 1
ATOM 773 C C . VAL A 1 100 ? -3.039 16.598 4.868 1.00 97.50 100 VAL A C 1
ATOM 775 O O . VAL A 1 100 ? -3.558 16.864 3.785 1.00 97.50 100 VAL A O 1
ATOM 778 N N . HIS A 1 101 ? -3.681 15.920 5.814 1.00 95.12 101 HIS A N 1
ATOM 779 C CA . HIS A 1 101 ? -5.104 15.611 5.714 1.00 95.12 101 HIS A CA 1
ATOM 780 C C . HIS A 1 101 ? -5.916 16.853 6.052 1.00 95.12 101 HIS A C 1
ATOM 782 O O . HIS A 1 101 ? -5.574 17.578 6.983 1.00 95.12 101 HIS A O 1
ATOM 788 N N . ALA A 1 102 ? -7.008 17.079 5.326 1.00 94.69 102 ALA A N 1
ATOM 789 C CA . ALA A 1 102 ? -7.976 18.131 5.611 1.00 94.69 102 ALA A CA 1
ATOM 790 C C . ALA A 1 102 ? -9.383 17.527 5.563 1.00 94.69 102 ALA A C 1
ATOM 792 O O . ALA A 1 102 ? -9.918 17.250 4.489 1.00 94.69 102 ALA A O 1
ATOM 793 N N . VAL A 1 103 ? -9.971 17.286 6.734 1.00 92.38 103 VAL A N 1
ATOM 794 C CA . VAL A 1 103 ? -11.261 16.594 6.885 1.00 92.38 103 VAL A CA 1
ATOM 795 C C . VAL A 1 103 ? -12.202 17.411 7.759 1.00 92.38 103 VAL A C 1
ATOM 797 O O . VAL A 1 103 ? -11.762 18.217 8.576 1.00 92.38 103 VAL A O 1
ATOM 800 N N . LYS A 1 104 ? -13.511 17.213 7.600 1.00 93.75 104 LYS A N 1
ATOM 801 C CA . LYS A 1 104 ? -14.489 17.790 8.528 1.00 93.75 104 LYS A CA 1
ATOM 802 C C . LYS A 1 104 ? -14.613 16.905 9.764 1.00 93.75 104 LYS A C 1
ATOM 804 O O . LYS A 1 104 ? -14.754 15.692 9.618 1.00 93.75 104 LYS A O 1
ATOM 809 N N . ASN A 1 105 ? -14.568 17.499 10.953 1.00 91.69 105 ASN A N 1
ATOM 810 C CA . ASN A 1 105 ? -14.876 16.791 12.198 1.00 91.69 105 ASN A CA 1
ATOM 811 C C . ASN A 1 105 ? -16.396 16.579 12.364 1.00 91.69 105 ASN A C 1
ATOM 813 O O . ASN A 1 105 ? -17.192 16.943 11.492 1.00 91.69 105 ASN A O 1
ATOM 817 N N . ALA A 1 106 ? -16.802 15.985 13.489 1.00 90.81 106 ALA A N 1
ATOM 818 C CA . ALA A 1 106 ? -18.208 15.721 13.799 1.00 90.81 106 ALA A CA 1
ATOM 819 C C . ALA A 1 106 ? -19.044 17.011 13.923 1.00 90.81 106 ALA A C 1
ATOM 821 O O . ALA A 1 106 ? -20.242 17.005 13.644 1.00 90.81 106 ALA A O 1
ATOM 822 N N . GLU A 1 107 ? -18.406 18.119 14.294 1.00 92.69 107 GLU A N 1
ATOM 823 C CA . GLU A 1 107 ? -18.999 19.448 14.438 1.00 92.69 107 GLU A CA 1
ATOM 824 C C . GLU A 1 107 ? -19.095 20.209 13.098 1.00 92.69 107 GLU A C 1
ATOM 826 O O . GLU A 1 107 ? -19.764 21.239 13.012 1.00 92.69 107 GLU A O 1
ATOM 831 N N . GLY A 1 108 ? -18.484 19.680 12.031 1.00 93.56 108 GLY A N 1
ATOM 832 C CA . GLY A 1 108 ? -18.475 20.261 10.688 1.00 93.56 108 GLY A CA 1
ATOM 833 C C . GLY A 1 108 ? -17.325 21.235 10.409 1.00 93.56 108 GLY A C 1
ATOM 834 O O . GLY A 1 108 ? -17.228 21.736 9.282 1.00 93.56 108 GLY A O 1
ATOM 835 N N . ASP A 1 109 ? -16.447 21.467 11.384 1.00 95.62 109 ASP A N 1
ATOM 836 C CA . ASP A 1 109 ? -15.251 22.294 11.246 1.00 95.62 109 ASP A CA 1
ATOM 837 C C . ASP A 1 109 ? -14.192 21.581 10.404 1.00 95.62 109 ASP A C 1
ATOM 839 O O . ASP A 1 109 ? -13.978 20.371 10.517 1.00 95.62 109 ASP A O 1
ATOM 843 N N . LEU A 1 110 ? -13.497 22.342 9.555 1.00 96.31 110 LEU A N 1
ATOM 844 C CA . LEU A 1 110 ? -12.365 21.826 8.795 1.00 96.31 110 LEU A CA 1
ATOM 845 C C . LEU A 1 110 ? -11.150 21.692 9.719 1.00 96.31 110 LEU A C 1
ATOM 847 O O . LEU A 1 110 ? -10.608 22.691 10.189 1.00 96.31 110 LEU A O 1
ATOM 851 N N . VAL A 1 111 ? -10.702 20.459 9.930 1.00 96.75 111 VAL A N 1
ATOM 852 C CA . VAL A 1 111 ? -9.508 20.126 10.703 1.00 96.75 111 VAL A CA 1
ATOM 853 C C . VAL A 1 111 ? -8.417 19.664 9.749 1.00 96.75 111 VAL A C 1
ATOM 855 O O . VAL A 1 111 ? -8.653 18.817 8.886 1.00 96.75 111 VAL A O 1
ATOM 858 N N . ALA A 1 112 ? -7.217 20.217 9.924 1.00 96.94 112 ALA A N 1
ATOM 859 C CA . ALA A 1 112 ? -6.024 19.795 9.209 1.00 96.94 112 ALA A CA 1
ATOM 860 C C . ALA A 1 112 ? -5.016 19.156 10.167 1.00 96.94 112 ALA A C 1
ATOM 862 O O . ALA A 1 112 ? -4.796 19.669 11.266 1.00 96.94 112 ALA A O 1
ATOM 863 N N . TYR A 1 113 ? -4.400 18.053 9.753 1.00 96.31 113 TYR A N 1
ATOM 864 C CA . TYR A 1 113 ? -3.383 17.349 10.535 1.00 96.31 113 TYR A CA 1
ATOM 865 C C . TYR A 1 113 ? -2.334 16.704 9.617 1.00 96.31 113 TYR A C 1
ATOM 867 O O . TYR A 1 113 ? -2.640 16.416 8.456 1.00 96.31 113 TYR A O 1
ATOM 875 N N . PRO A 1 114 ? -1.085 16.523 10.091 1.00 97.94 114 PRO A N 1
ATOM 876 C CA . PRO A 1 114 ? -0.028 15.932 9.278 1.00 97.94 114 PRO A CA 1
ATOM 877 C C . PRO A 1 114 ? -0.372 14.496 8.894 1.00 97.94 114 PRO A C 1
ATOM 879 O O . PRO A 1 114 ? -0.969 13.758 9.678 1.00 97.94 114 PRO A O 1
ATOM 882 N N . ASP A 1 115 ? 0.030 14.104 7.693 1.00 97.88 115 ASP A N 1
ATOM 883 C CA . ASP A 1 115 ? -0.028 12.714 7.272 1.00 97.88 115 ASP A CA 1
ATOM 884 C C . ASP A 1 115 ? 0.999 11.863 8.034 1.00 97.88 115 ASP A C 1
ATOM 886 O O . ASP A 1 115 ? 2.101 12.310 8.376 1.00 97.88 115 ASP A O 1
ATOM 890 N N . SER A 1 116 ? 0.616 10.620 8.307 1.00 97.75 116 SER A N 1
ATOM 891 C CA . SER A 1 116 ? 1.469 9.614 8.929 1.00 97.75 116 SER A CA 1
ATOM 892 C C . SER A 1 116 ? 0.957 8.222 8.591 1.00 97.75 116 SER A C 1
ATOM 894 O O . SER A 1 116 ? -0.258 8.025 8.526 1.00 97.75 116 SER A O 1
ATOM 896 N N . LEU A 1 117 ? 1.851 7.248 8.432 1.00 98.06 117 LEU A N 1
ATOM 897 C CA . LEU A 1 117 ? 1.444 5.872 8.151 1.00 98.06 117 LEU A CA 1
ATOM 898 C C . LEU A 1 117 ? 2.394 4.825 8.724 1.00 98.06 117 LEU A C 1
ATOM 900 O O . LEU A 1 117 ? 3.561 5.090 8.997 1.00 98.06 117 LEU A O 1
ATOM 904 N N . VAL A 1 118 ? 1.880 3.604 8.830 1.00 97.69 118 VAL A N 1
ATOM 905 C CA . VAL A 1 118 ? 2.688 2.396 8.990 1.00 97.69 118 VAL A CA 1
ATOM 906 C C . VAL A 1 118 ? 2.471 1.491 7.789 1.00 97.69 118 VAL A C 1
ATOM 908 O O . VAL A 1 118 ? 1.347 1.351 7.302 1.00 97.69 118 VAL A O 1
ATOM 911 N N . GLY A 1 119 ? 3.544 0.891 7.291 1.00 96.75 119 GLY A N 1
ATOM 912 C CA . GLY A 1 119 ? 3.504 0.004 6.139 1.00 96.75 119 GLY A CA 1
ATOM 913 C C . GLY A 1 119 ? 3.822 -1.439 6.491 1.00 96.75 119 GLY A C 1
ATOM 914 O O . GLY A 1 119 ? 4.479 -1.749 7.477 1.00 96.75 119 GLY A O 1
ATOM 915 N N . THR A 1 120 ? 3.375 -2.355 5.632 1.00 95.81 120 THR A N 1
ATOM 916 C CA . THR A 1 120 ? 3.776 -3.774 5.708 1.00 95.81 120 THR A CA 1
ATOM 917 C C . THR A 1 120 ? 5.020 -4.067 4.859 1.00 95.81 120 THR A C 1
ATOM 919 O O . THR A 1 120 ? 5.244 -5.210 4.466 1.00 95.81 120 THR A O 1
ATOM 922 N N . ASP A 1 121 ? 5.822 -3.036 4.577 1.00 97.12 121 ASP A N 1
ATOM 923 C CA . ASP A 1 121 ? 7.084 -3.091 3.839 1.00 97.12 121 ASP A CA 1
ATOM 924 C C . ASP A 1 121 ? 8.130 -2.208 4.536 1.00 97.12 121 ASP A C 1
ATOM 926 O O . ASP A 1 121 ? 7.844 -1.074 4.908 1.00 97.12 121 ASP A O 1
ATOM 930 N N . SER A 1 122 ? 9.359 -2.702 4.694 1.00 97.31 122 SER A N 1
ATOM 931 C CA . SER A 1 122 ? 10.411 -2.006 5.450 1.00 97.31 122 SER A CA 1
ATOM 932 C C . SER A 1 122 ? 10.856 -0.671 4.842 1.00 97.31 122 SER A C 1
ATOM 934 O O . SER A 1 122 ? 11.452 0.156 5.534 1.00 97.31 122 SER A O 1
ATOM 936 N N . HIS A 1 123 ? 10.615 -0.452 3.548 1.00 98.31 123 HIS A N 1
ATOM 937 C CA . HIS A 1 123 ? 10.986 0.790 2.873 1.00 98.31 123 HIS A CA 1
ATOM 938 C C . HIS A 1 123 ? 9.884 1.850 2.935 1.00 98.31 123 HIS A C 1
ATOM 940 O O . HIS A 1 123 ? 10.045 2.904 2.326 1.00 98.31 123 HIS A O 1
ATOM 946 N N . THR A 1 124 ? 8.811 1.648 3.712 1.00 98.62 124 THR A N 1
ATOM 947 C CA . THR A 1 124 ? 7.810 2.700 3.970 1.00 98.62 124 THR A CA 1
ATOM 948 C C . THR A 1 124 ? 8.445 3.980 4.514 1.00 98.62 124 THR A C 1
ATOM 950 O O . THR A 1 124 ? 7.975 5.080 4.226 1.00 98.62 124 THR A O 1
ATOM 953 N N . THR A 1 125 ? 9.601 3.857 5.166 1.00 98.50 125 THR A N 1
ATOM 954 C CA . THR A 1 125 ? 10.470 4.975 5.554 1.00 98.50 125 THR A CA 1
ATOM 955 C C . THR A 1 125 ? 10.866 5.924 4.412 1.00 98.50 125 THR A C 1
ATOM 957 O O . THR A 1 125 ? 11.253 7.059 4.691 1.00 98.50 125 THR A O 1
ATOM 960 N N . MET A 1 126 ? 10.740 5.526 3.141 1.00 98.62 126 MET A N 1
ATOM 961 C CA . MET A 1 126 ? 10.975 6.385 1.974 1.00 98.62 126 MET A CA 1
ATOM 962 C C . MET A 1 126 ? 10.073 7.630 1.978 1.00 98.62 126 MET A C 1
ATOM 964 O O . MET A 1 126 ? 10.504 8.699 1.542 1.00 98.62 126 MET A O 1
ATOM 968 N N . ILE A 1 127 ? 8.857 7.528 2.527 1.00 98.69 127 ILE A N 1
ATOM 969 C CA . ILE A 1 127 ? 7.889 8.635 2.571 1.00 98.69 127 ILE A CA 1
ATOM 970 C C . ILE A 1 127 ? 8.353 9.809 3.447 1.00 98.69 127 ILE A C 1
ATOM 972 O O . ILE A 1 127 ? 7.966 10.956 3.220 1.00 98.69 127 ILE A O 1
ATOM 976 N N . ASN A 1 128 ? 9.280 9.556 4.379 1.00 98.56 128 ASN A N 1
ATOM 977 C CA . ASN A 1 128 ? 9.873 10.594 5.222 1.00 98.56 128 ASN A CA 1
ATOM 978 C C . ASN A 1 128 ? 10.598 11.670 4.393 1.00 98.56 128 ASN A C 1
ATOM 980 O O . ASN A 1 128 ? 10.745 12.803 4.850 1.00 98.56 128 ASN A O 1
ATOM 984 N N . GLY A 1 129 ? 11.004 11.354 3.154 1.00 98.38 129 GLY A N 1
ATOM 985 C CA . GLY A 1 129 ? 11.617 12.307 2.228 1.00 98.38 129 GLY A CA 1
ATOM 986 C C . GLY A 1 129 ? 10.718 13.487 1.837 1.00 98.38 129 GLY A C 1
ATOM 987 O O . GLY A 1 129 ? 11.240 14.516 1.416 1.00 98.38 129 GLY A O 1
ATOM 988 N N . ILE A 1 130 ? 9.395 13.368 2.010 1.00 98.19 130 ILE A N 1
ATOM 989 C CA . ILE A 1 130 ? 8.421 14.441 1.743 1.00 98.19 130 ILE A CA 1
ATOM 990 C C . ILE A 1 130 ? 7.755 14.987 3.017 1.00 98.19 130 ILE A C 1
ATOM 992 O O . ILE A 1 130 ? 6.737 15.669 2.940 1.00 98.19 130 ILE A O 1
ATOM 996 N N . GLY A 1 131 ? 8.327 14.718 4.197 1.00 98.06 131 GLY A N 1
ATOM 997 C CA . GLY A 1 131 ? 7.846 15.269 5.471 1.00 98.06 131 GLY A CA 1
ATOM 998 C C . GLY A 1 131 ? 6.657 14.534 6.098 1.00 98.06 131 GLY A C 1
ATOM 999 O O . GLY A 1 131 ? 6.092 15.028 7.070 1.00 98.06 131 GLY A O 1
ATOM 1000 N N . VAL A 1 132 ? 6.298 13.360 5.576 1.00 98.62 132 VAL A N 1
ATOM 1001 C CA . VAL A 1 132 ? 5.291 12.460 6.157 1.00 98.62 132 VAL A CA 1
ATOM 1002 C C . VAL A 1 132 ? 5.987 11.473 7.080 1.00 98.62 132 VAL A C 1
ATOM 1004 O O . VAL A 1 132 ? 6.925 10.810 6.652 1.00 98.62 132 VAL A O 1
ATOM 1007 N N . LEU A 1 133 ? 5.538 11.352 8.331 1.00 98.56 133 LEU A N 1
ATOM 1008 C CA . LEU A 1 133 ? 6.122 10.401 9.278 1.00 98.56 133 LEU A CA 1
ATOM 1009 C C . LEU A 1 133 ? 5.627 8.981 8.974 1.00 98.56 133 LEU A C 1
ATOM 1011 O O . LEU A 1 133 ? 4.455 8.680 9.199 1.00 98.56 133 LEU A O 1
ATOM 1015 N N . GLY A 1 134 ? 6.512 8.090 8.526 1.00 98.38 134 GLY A N 1
ATOM 1016 C CA . GLY A 1 134 ? 6.144 6.691 8.316 1.00 98.38 134 GLY A CA 1
ATOM 1017 C C . GLY A 1 134 ? 7.279 5.682 8.437 1.00 98.38 134 GLY A C 1
ATOM 1018 O O . GLY A 1 134 ? 8.458 6.013 8.254 1.00 98.38 134 GLY A O 1
ATOM 1019 N N . TRP A 1 135 ? 6.899 4.445 8.769 1.00 98.06 135 TRP A N 1
ATOM 1020 C CA . TRP A 1 135 ? 7.798 3.297 8.917 1.00 98.06 135 TRP A CA 1
ATOM 1021 C C . TRP A 1 135 ? 7.140 1.963 8.569 1.00 98.06 135 TRP A C 1
ATOM 1023 O O . TRP A 1 135 ? 5.891 1.873 8.576 1.00 98.06 135 TRP A O 1
#

InterPro domains:
  IPR001030 Aconitase/3-isopropylmalate dehydratase large subunit, alpha/beta/alpha domain [PF00330] (1-135)
  IPR001030 Aconitase/3-isopropylmalate dehydratase large subunit, alpha/beta/alpha domain [PR00415] (54-67)
  IPR001030 Aconitase/3-isopropylmalate dehydratase large subunit, alpha/beta/alpha domain [PR00415] (78-86)
  IPR001030 Aconitase/3-isopropylmalate dehydratase large subunit, alpha/beta/alpha domain [PR00415] (112-125)
  IPR001030 Aconitase/3-isopropylmalate dehydratase large subunit, alpha/beta/alpha domain [PR00415] (126-135)
  IPR006249 Aconitase/Iron-responsive element-binding protein 2 [PTHR11670] (1-135)
  IPR015931 Aconitase/3-isopropylmalate dehydratase large subunit, alpha/beta/alpha, subdomain 1/3 [G3DSA:3.30.499.10] (1-135)
  IPR036008 Aconitase, iron-sulfur domain [SSF53732] (1-135)

Sequence (135 aa):
GVPAVVDLASLRKAMADMGGDPDKINPEITVDLVIDHSVQVDRAGTADALAFNMDLEFKRNEERYKFLSWAQKSFDNYRAVPPATGIVHQVNLEYLAPVVHAVKNAEGDLVAYPDSLVGTDSHTTMINGIGVLGW

Organism: Bacillus cereus (NCBI:txid1396)

Secondary structure (DSSP, 8-state):
-HHHHHHHHHHHHHHHHTTS-GGG-S-SS-EEEE--SS---SS-SSTTHHHHHHHHHHHHHHHHHHHHHHHHHHSTTEEEEPTTS--HHHHIIIII--SEEEEE-TTS-EEEEE-EE--SSGGGGGGGGGT-EE-